Protein AF-A0A534XJ02-F1 (afdb_monomer_lite)

Secondary structure (DSSP, 8-state):
--------HHHHHT-HHHHHHHHHHHHHHHHHHHHHHHHHHHHHHHHHS--------TT-SSPPPPHHHHHHHHHHHHHHHHHHHHHHHHHHHHHHHHHHHHHHHHHHHHSPPPPPP-

pLDDT: mean 80.35, std 16.09, range [36.78, 98.0]

Structure (mmCIF, N/CA/C/O backbone):
data_AF-A0A534XJ02-F1
#
_entry.id   AF-A0A534XJ02-F1
#
loop_
_atom_site.group_PDB
_atom_site.id
_atom_site.type_symbol
_atom_site.label_atom_id
_atom_site.label_alt_id
_atom_site.label_comp_id
_atom_site.label_asym_id
_atom_site.label_entity_id
_atom_site.label_seq_id
_atom_site.pdbx_PDB_ins_code
_atom_site.Cartn_x
_atom_site.Cartn_y
_atom_site.Cartn_z
_atom_site.occupancy
_atom_site.B_iso_or_equiv
_atom_site.auth_seq_id
_atom_site.auth_comp_id
_atom_site.auth_asym_id
_atom_site.auth_atom_id
_atom_site.pdbx_PDB_model_num
ATOM 1 N N . MET A 1 1 ? 33.683 -12.509 -26.923 1.00 36.78 1 MET A N 1
ATOM 2 C CA . MET A 1 1 ? 32.752 -12.701 -25.791 1.00 36.78 1 MET A CA 1
ATOM 3 C C . MET A 1 1 ? 31.818 -11.504 -25.762 1.00 36.78 1 MET A C 1
ATOM 5 O O . MET A 1 1 ? 32.286 -10.393 -25.555 1.00 36.78 1 MET A O 1
ATOM 9 N N . ALA A 1 2 ? 30.550 -11.699 -26.126 1.00 39.94 2 ALA A N 1
ATOM 10 C CA . ALA A 1 2 ? 29.567 -10.624 -26.205 1.00 39.94 2 ALA A CA 1
ATOM 11 C C . ALA A 1 2 ? 29.207 -10.175 -24.784 1.00 39.94 2 ALA A C 1
ATOM 13 O O . ALA A 1 2 ? 28.625 -10.947 -24.026 1.00 39.94 2 ALA A O 1
ATOM 14 N N . GLY A 1 3 ? 29.601 -8.958 -24.408 1.00 40.81 3 GLY A N 1
ATOM 15 C CA . GLY A 1 3 ? 29.154 -8.353 -23.161 1.00 40.81 3 GLY A CA 1
ATOM 16 C C . GLY A 1 3 ? 27.642 -8.188 -23.220 1.00 40.81 3 GLY A C 1
ATOM 17 O O . GLY A 1 3 ? 27.129 -7.532 -24.128 1.00 40.81 3 GLY A O 1
ATOM 18 N N . SER A 1 4 ? 26.927 -8.811 -22.283 1.00 49.94 4 SER A N 1
ATOM 19 C CA . SER A 1 4 ? 25.517 -8.511 -22.040 1.00 49.94 4 SER A CA 1
ATOM 20 C C . SER A 1 4 ? 25.338 -6.989 -21.998 1.00 49.94 4 SER A C 1
ATOM 22 O O . SER A 1 4 ? 26.212 -6.319 -21.438 1.00 49.94 4 SER A O 1
ATOM 24 N N . PRO A 1 5 ? 24.254 -6.419 -22.557 1.00 51.75 5 PRO A N 1
ATOM 25 C CA . PRO A 1 5 ? 23.948 -5.007 -22.384 1.00 51.75 5 PRO A CA 1
ATOM 26 C C . PRO A 1 5 ? 23.663 -4.789 -20.898 1.00 51.75 5 PRO A C 1
ATOM 28 O O . PRO A 1 5 ? 22.535 -4.926 -20.431 1.00 51.75 5 PRO A O 1
ATOM 31 N N . ALA A 1 6 ? 24.718 -4.557 -20.122 1.00 58.88 6 ALA A N 1
ATOM 32 C CA . ALA A 1 6 ? 24.621 -4.320 -18.704 1.00 58.88 6 ALA A CA 1
ATOM 33 C C . ALA A 1 6 ? 23.841 -3.019 -18.568 1.00 58.88 6 ALA A C 1
ATOM 35 O O . ALA A 1 6 ? 24.324 -1.950 -18.947 1.00 58.88 6 ALA A O 1
ATOM 36 N N . LEU A 1 7 ? 22.600 -3.128 -18.094 1.00 64.81 7 LEU A N 1
ATOM 37 C CA . LEU A 1 7 ? 21.827 -2.000 -17.607 1.00 64.81 7 LEU A CA 1
ATOM 38 C C . LEU A 1 7 ? 22.708 -1.265 -16.599 1.00 64.81 7 LEU A C 1
ATOM 40 O O . LEU A 1 7 ? 22.858 -1.690 -15.456 1.00 64.81 7 LEU A O 1
ATOM 44 N N . SER A 1 8 ? 23.359 -0.198 -17.055 1.00 78.50 8 SER A N 1
ATOM 45 C CA . SER A 1 8 ? 24.234 0.584 -16.199 1.00 78.50 8 SER A CA 1
ATOM 46 C C . SER A 1 8 ? 23.384 1.172 -15.081 1.00 78.50 8 SER A C 1
ATOM 48 O O . SER A 1 8 ? 22.337 1.771 -15.341 1.00 78.50 8 SER A O 1
ATOM 50 N N . VAL A 1 9 ? 23.841 1.030 -13.836 1.00 76.00 9 VAL A N 1
ATOM 51 C CA . VAL A 1 9 ? 23.190 1.618 -12.655 1.00 76.00 9 VAL A CA 1
ATOM 52 C C . VAL A 1 9 ? 22.955 3.118 -12.864 1.00 76.00 9 VAL A C 1
ATOM 54 O O . VAL A 1 9 ? 21.914 3.643 -12.482 1.00 76.00 9 VAL A O 1
ATOM 57 N N . HIS A 1 10 ? 23.865 3.791 -13.576 1.00 76.56 10 HIS A N 1
ATOM 58 C CA . HIS A 1 10 ? 23.725 5.194 -13.952 1.00 76.56 10 HIS A CA 1
ATOM 59 C C . HIS A 1 10 ? 22.540 5.448 -14.906 1.00 76.56 10 HIS A C 1
ATOM 61 O O . HIS A 1 10 ? 21.810 6.425 -14.748 1.00 76.56 10 HIS A O 1
ATOM 67 N N . ALA A 1 11 ? 22.299 4.553 -15.871 1.00 76.88 11 ALA A N 1
ATOM 68 C CA . ALA A 1 11 ? 21.157 4.647 -16.784 1.00 76.88 11 ALA A CA 1
ATOM 69 C C . ALA A 1 11 ? 19.820 4.388 -16.067 1.00 76.88 11 ALA A C 1
ATOM 71 O O . ALA A 1 11 ? 18.823 5.043 -16.376 1.00 76.88 11 ALA A O 1
ATOM 72 N N . LEU A 1 12 ? 19.808 3.486 -15.077 1.00 78.62 12 LEU A N 1
ATOM 73 C CA . LEU A 1 12 ? 18.656 3.287 -14.192 1.00 78.62 12 LEU A CA 1
ATOM 74 C C . LEU A 1 12 ? 18.391 4.527 -13.332 1.00 78.62 12 LEU A C 1
ATOM 76 O O . LEU A 1 12 ? 17.260 5.003 -13.289 1.00 78.62 12 LEU A O 1
ATOM 80 N N . ALA A 1 13 ? 19.430 5.074 -12.698 1.00 78.00 13 ALA A N 1
ATOM 81 C CA . ALA A 1 13 ? 19.324 6.232 -11.814 1.00 78.00 13 ALA A CA 1
ATOM 82 C C . ALA A 1 13 ? 18.890 7.508 -12.551 1.00 78.00 13 ALA A C 1
ATOM 84 O O . ALA A 1 13 ? 18.220 8.354 -11.974 1.00 78.00 13 ALA A O 1
ATOM 85 N N . ARG A 1 14 ? 19.213 7.651 -13.841 1.00 85.62 14 ARG A N 1
ATOM 86 C CA . ARG A 1 14 ? 18.746 8.784 -14.656 1.00 85.62 14 ARG A CA 1
ATOM 87 C C . ARG A 1 14 ? 17.300 8.618 -15.147 1.00 85.62 14 ARG A C 1
ATOM 89 O O . ARG A 1 14 ? 16.699 9.573 -15.637 1.00 85.62 14 ARG A O 1
ATOM 96 N N . SER A 1 15 ? 16.725 7.419 -15.047 1.00 87.56 15 SER A N 1
ATOM 97 C CA . SER A 1 15 ? 15.361 7.156 -15.499 1.00 87.56 15 SER A CA 1
ATOM 98 C C . SER A 1 15 ? 14.348 7.578 -14.441 1.00 87.56 15 SER A C 1
ATOM 100 O O . SER A 1 15 ? 14.151 6.894 -13.437 1.00 87.56 15 SER A O 1
ATOM 102 N N . GLY A 1 16 ? 13.638 8.677 -14.708 1.00 90.00 16 GLY A N 1
ATOM 103 C CA . GLY A 1 16 ? 12.571 9.164 -13.829 1.00 90.00 16 GLY A CA 1
ATOM 104 C C . GLY A 1 16 ? 11.479 8.123 -13.561 1.00 90.00 16 GLY A C 1
ATOM 105 O O . GLY A 1 16 ? 10.951 8.078 -12.459 1.00 90.00 16 GLY A O 1
ATOM 106 N N . LEU A 1 17 ? 11.191 7.231 -14.519 1.00 92.81 17 LEU A N 1
ATOM 107 C CA . LEU A 1 17 ? 10.224 6.138 -14.338 1.00 92.81 17 LEU A CA 1
ATOM 108 C C . LEU A 1 17 ? 10.709 5.092 -13.332 1.00 92.81 17 LEU A C 1
ATOM 110 O O . LEU A 1 17 ? 9.933 4.637 -12.496 1.00 92.81 17 LEU A O 1
ATOM 114 N N . VAL A 1 18 ? 11.992 4.728 -13.398 1.00 92.75 18 VAL A N 1
ATOM 115 C CA . VAL A 1 18 ? 12.588 3.765 -12.464 1.00 92.75 18 VAL A CA 1
ATOM 116 C C . VAL A 1 18 ? 12.652 4.373 -11.066 1.00 92.75 18 VAL A C 1
ATOM 118 O O . VAL A 1 18 ? 12.217 3.734 -10.113 1.00 92.75 18 VAL A O 1
ATOM 121 N N . LEU A 1 19 ? 13.122 5.619 -10.946 1.00 94.38 19 LEU A N 1
ATOM 122 C CA . LEU A 1 19 ? 13.167 6.326 -9.665 1.00 94.38 19 LEU A CA 1
ATOM 123 C C . LEU A 1 19 ? 11.774 6.506 -9.054 1.00 94.38 19 LEU A C 1
ATOM 125 O O . LEU A 1 19 ? 11.578 6.179 -7.887 1.00 94.38 19 LEU A O 1
ATOM 129 N N . ALA A 1 20 ? 10.793 6.968 -9.835 1.00 95.12 20 ALA A N 1
ATOM 130 C CA . ALA A 1 20 ? 9.413 7.091 -9.372 1.00 95.12 20 ALA A CA 1
ATOM 131 C C . ALA A 1 20 ? 8.849 5.731 -8.940 1.00 95.12 20 ALA A C 1
ATOM 133 O O . ALA A 1 20 ? 8.219 5.634 -7.889 1.00 95.12 20 ALA A O 1
ATOM 134 N N . GLY A 1 21 ? 9.128 4.670 -9.704 1.00 96.31 21 GLY A N 1
ATOM 135 C CA . GLY A 1 21 ? 8.737 3.307 -9.359 1.00 96.31 21 GLY A CA 1
ATOM 136 C C . GLY A 1 21 ? 9.304 2.843 -8.016 1.00 96.31 21 GLY A C 1
ATOM 137 O O . GLY A 1 21 ? 8.559 2.353 -7.169 1.00 96.31 21 GLY A O 1
ATOM 138 N N . LEU A 1 22 ? 10.602 3.062 -7.788 1.00 96.25 22 LEU A N 1
ATOM 139 C CA . LEU A 1 22 ? 11.278 2.742 -6.527 1.00 96.25 22 LEU A CA 1
ATOM 140 C C . LEU A 1 22 ? 10.716 3.538 -5.344 1.00 96.25 22 LEU A C 1
ATOM 142 O O . LEU A 1 22 ? 10.463 2.962 -4.288 1.00 96.25 22 LEU A O 1
ATOM 146 N N . LEU A 1 23 ? 10.480 4.841 -5.519 1.00 97.31 23 LEU A N 1
ATOM 147 C CA . LEU A 1 23 ? 9.907 5.694 -4.475 1.00 97.31 23 LEU A CA 1
ATOM 148 C C . LEU A 1 23 ? 8.491 5.248 -4.096 1.00 97.31 23 LEU A C 1
ATOM 150 O O . LEU A 1 23 ? 8.186 5.103 -2.913 1.00 97.31 23 LEU A O 1
ATOM 154 N N . LEU A 1 24 ? 7.641 4.968 -5.086 1.00 97.75 24 LEU A N 1
ATOM 155 C CA . LEU A 1 24 ? 6.288 4.463 -4.848 1.00 97.75 24 LEU A CA 1
ATOM 156 C C . LEU A 1 24 ? 6.298 3.092 -4.168 1.00 97.75 24 LEU A C 1
ATOM 158 O O . LEU A 1 24 ? 5.488 2.855 -3.274 1.00 97.75 24 LEU A O 1
ATOM 162 N N . LEU A 1 25 ? 7.227 2.207 -4.541 1.00 97.12 25 LEU A N 1
ATOM 163 C CA . LEU A 1 25 ? 7.406 0.921 -3.870 1.00 97.12 25 LEU A CA 1
ATOM 164 C C . LEU A 1 25 ? 7.821 1.101 -2.410 1.00 97.12 25 LEU A C 1
ATOM 166 O O . LEU A 1 25 ? 7.249 0.439 -1.544 1.00 97.12 25 LEU A O 1
ATOM 170 N N . ALA A 1 26 ? 8.765 1.997 -2.120 1.00 97.62 26 ALA A N 1
ATOM 171 C CA . ALA A 1 26 ? 9.220 2.265 -0.759 1.00 97.62 26 ALA A CA 1
ATOM 172 C C . ALA A 1 26 ? 8.084 2.821 0.118 1.00 97.62 26 ALA A C 1
ATOM 174 O O . ALA A 1 26 ? 7.775 2.253 1.168 1.00 97.62 26 ALA A O 1
ATOM 175 N N . VAL A 1 27 ? 7.404 3.875 -0.347 1.00 97.56 27 VAL A N 1
ATOM 176 C CA . VAL A 1 27 ? 6.281 4.497 0.376 1.00 97.56 27 VAL A CA 1
ATOM 177 C C . VAL A 1 27 ? 5.108 3.523 0.513 1.00 97.56 27 VAL A C 1
ATOM 179 O O . VAL A 1 27 ? 4.554 3.358 1.601 1.00 97.56 27 VAL A O 1
ATOM 182 N N . GLY A 1 28 ? 4.750 2.827 -0.568 1.00 96.56 28 GLY A N 1
ATOM 183 C CA . GLY A 1 28 ? 3.681 1.833 -0.568 1.00 96.56 28 GLY A CA 1
ATOM 184 C C . GLY A 1 28 ? 3.942 0.695 0.417 1.00 96.56 28 GLY A C 1
ATOM 185 O O . GLY A 1 28 ? 3.050 0.330 1.183 1.00 96.56 28 GLY A O 1
ATOM 186 N N . SER A 1 29 ? 5.180 0.193 0.472 1.00 95.56 29 SER A N 1
ATOM 187 C CA . SER A 1 29 ? 5.579 -0.864 1.408 1.00 95.56 29 SER A CA 1
ATOM 188 C C . SER A 1 29 ? 5.478 -0.395 2.858 1.00 95.56 29 SER A C 1
ATOM 190 O O . SER A 1 29 ? 4.934 -1.120 3.692 1.00 95.56 29 SER A O 1
ATOM 192 N N . GLY A 1 30 ? 5.913 0.836 3.149 1.00 95.81 30 GLY A N 1
ATOM 193 C CA . GLY A 1 30 ? 5.742 1.459 4.465 1.00 95.81 30 GLY A CA 1
ATOM 194 C C . GLY A 1 30 ? 4.273 1.511 4.892 1.00 95.81 30 GLY A C 1
ATOM 195 O O . GLY A 1 30 ? 3.926 1.053 5.981 1.00 95.81 30 GLY A O 1
ATOM 196 N N . ASN A 1 31 ? 3.389 1.957 3.996 1.00 93.88 31 ASN A N 1
ATOM 197 C CA . ASN A 1 31 ? 1.945 2.004 4.246 1.00 93.88 31 ASN A CA 1
ATOM 198 C C . ASN A 1 31 ? 1.338 0.612 4.471 1.00 93.88 31 ASN A C 1
ATOM 200 O O . ASN A 1 31 ? 0.482 0.439 5.337 1.00 93.88 31 ASN A O 1
ATOM 204 N N . VAL A 1 32 ? 1.788 -0.400 3.724 1.00 96.12 32 VAL A N 1
ATOM 205 C CA . VAL A 1 32 ? 1.323 -1.783 3.883 1.00 96.12 32 VAL A CA 1
ATOM 206 C C . VAL A 1 32 ? 1.737 -2.361 5.236 1.00 96.12 32 VAL A C 1
ATOM 208 O O . VAL A 1 32 ? 0.915 -2.996 5.901 1.00 96.12 32 VAL A O 1
ATOM 211 N N . VAL A 1 33 ? 2.987 -2.151 5.653 1.00 95.62 33 VAL A N 1
ATOM 212 C CA . VAL A 1 33 ? 3.490 -2.625 6.950 1.00 95.62 33 VAL A CA 1
ATOM 213 C C . VAL A 1 33 ? 2.765 -1.914 8.090 1.00 95.62 33 VAL A C 1
ATOM 215 O O . VAL A 1 33 ? 2.223 -2.585 8.967 1.00 95.62 33 VAL A O 1
ATOM 218 N N . ALA A 1 34 ? 2.680 -0.582 8.048 1.00 92.94 34 ALA A N 1
ATOM 219 C CA . ALA A 1 34 ? 1.985 0.211 9.060 1.00 92.94 34 ALA A CA 1
ATOM 220 C C . ALA A 1 34 ? 0.491 -0.141 9.153 1.00 92.94 34 ALA A C 1
ATOM 222 O O . ALA A 1 34 ? -0.043 -0.320 10.246 1.00 92.94 34 ALA A O 1
ATOM 223 N N . GLY A 1 35 ? -0.179 -0.300 8.009 1.00 91.38 35 GLY A N 1
ATOM 224 C CA . GLY A 1 35 ? -1.580 -0.704 7.956 1.00 91.38 35 GLY A CA 1
ATOM 225 C C . GLY A 1 35 ? -1.803 -2.083 8.578 1.00 91.38 35 GLY A C 1
ATOM 226 O O . GLY A 1 35 ? -2.678 -2.233 9.423 1.00 91.38 35 GLY A O 1
ATOM 227 N N . ARG A 1 36 ? -0.990 -3.090 8.225 1.00 92.50 36 ARG A N 1
ATOM 228 C CA . ARG A 1 36 ? -1.129 -4.451 8.775 1.00 92.50 36 ARG A CA 1
ATOM 229 C C . ARG A 1 36 ? -0.915 -4.508 10.284 1.00 92.50 36 ARG A C 1
ATOM 231 O O . ARG A 1 36 ? -1.718 -5.131 10.973 1.00 92.50 36 ARG A O 1
ATOM 238 N N . THR A 1 37 ? 0.144 -3.875 10.788 1.00 92.62 37 THR A N 1
ATOM 239 C CA . THR A 1 37 ? 0.462 -3.906 12.225 1.00 92.62 37 THR A CA 1
ATOM 240 C C . THR A 1 37 ? -0.625 -3.222 13.046 1.00 92.62 37 THR A C 1
ATOM 242 O O . THR A 1 37 ? -1.051 -3.753 14.069 1.00 92.62 37 THR A O 1
ATOM 245 N N . LYS A 1 38 ? -1.139 -2.082 12.572 1.00 89.88 38 LYS A N 1
ATOM 246 C CA . LYS A 1 38 ? -2.197 -1.349 13.270 1.00 89.88 38 LYS A CA 1
ATOM 247 C C . LYS A 1 38 ? -3.561 -2.013 13.159 1.00 89.88 38 LYS A C 1
ATOM 249 O O . LYS A 1 38 ? -4.255 -2.065 14.165 1.00 89.88 38 LYS A O 1
ATOM 254 N N . ILE A 1 39 ? -3.930 -2.578 12.009 1.00 90.62 39 ILE A N 1
ATOM 255 C CA . ILE A 1 39 ? -5.175 -3.355 11.883 1.00 90.62 39 ILE A CA 1
ATOM 256 C C . ILE A 1 39 ? -5.185 -4.505 12.890 1.00 90.62 39 ILE A C 1
ATOM 258 O O . ILE A 1 39 ? -6.153 -4.629 13.625 1.00 90.62 39 ILE A O 1
ATOM 262 N N . ALA A 1 40 ? -4.104 -5.287 12.979 1.00 90.00 40 ALA A N 1
ATOM 263 C CA . ALA A 1 40 ? -4.019 -6.386 13.942 1.00 90.00 40 ALA A CA 1
ATOM 264 C C . ALA A 1 40 ? -4.161 -5.897 15.395 1.00 90.00 40 ALA A C 1
ATOM 266 O O . ALA A 1 40 ? -4.863 -6.516 16.188 1.00 90.00 40 ALA A O 1
ATOM 267 N N . GLN A 1 41 ? -3.548 -4.754 15.725 1.00 88.12 41 GLN A N 1
ATOM 268 C CA . GLN A 1 41 ? -3.657 -4.142 17.049 1.00 88.12 41 GLN A CA 1
ATOM 269 C C . GLN A 1 41 ? -5.095 -3.700 17.375 1.00 88.12 41 GLN A C 1
ATOM 271 O O . GLN A 1 41 ? -5.577 -3.962 18.472 1.00 88.12 41 GLN A O 1
ATOM 276 N N . TYR A 1 42 ? -5.782 -3.024 16.449 1.00 85.69 42 TYR A N 1
ATOM 277 C CA . TYR A 1 42 ? -7.152 -2.546 16.681 1.00 85.69 42 TYR A CA 1
ATOM 278 C C . TYR A 1 42 ? -8.182 -3.671 16.663 1.00 85.69 42 TYR A C 1
ATOM 280 O O . TYR A 1 42 ? -9.141 -3.619 17.425 1.00 85.69 42 TYR A O 1
ATOM 288 N N . ASP A 1 43 ? -7.970 -4.693 15.841 1.00 85.88 43 ASP A N 1
ATOM 289 C CA . ASP A 1 43 ? -8.822 -5.876 15.809 1.00 85.88 43 ASP A CA 1
ATOM 290 C C . ASP A 1 43 ? -8.753 -6.650 17.138 1.00 85.88 43 ASP A C 1
ATOM 292 O O . ASP A 1 43 ? -9.777 -7.084 17.656 1.00 85.88 43 ASP A O 1
ATOM 296 N N . GLU A 1 44 ? -7.571 -6.730 17.760 1.00 85.00 44 GLU A N 1
ATOM 297 C CA . GLU A 1 44 ? -7.416 -7.316 19.098 1.00 85.00 44 GLU A CA 1
ATOM 298 C C . GLU A 1 44 ? -8.111 -6.486 20.188 1.00 85.00 44 GLU A C 1
ATOM 300 O O . GLU A 1 44 ? -8.799 -7.036 21.048 1.00 85.00 44 GLU A O 1
ATOM 305 N N . VAL A 1 45 ? -7.996 -5.154 20.138 1.00 81.69 45 VAL A N 1
ATOM 306 C CA . VAL A 1 45 ? -8.711 -4.257 21.066 1.00 81.69 45 VAL A CA 1
ATOM 307 C C . VAL A 1 45 ? -10.225 -4.419 20.925 1.00 81.69 45 VAL A C 1
ATOM 309 O O . VAL A 1 45 ? -10.924 -4.478 21.928 1.00 81.69 45 VAL A O 1
ATOM 312 N N . LEU A 1 46 ? -10.737 -4.536 19.698 1.00 79.62 46 LEU A N 1
ATOM 313 C CA . LEU A 1 46 ? -12.166 -4.737 19.452 1.00 79.62 46 LEU A CA 1
ATOM 314 C C . LEU A 1 46 ? -12.645 -6.122 19.900 1.00 79.62 46 LEU A C 1
ATOM 316 O O . LEU A 1 46 ? -13.751 -6.239 20.413 1.00 79.62 46 LEU A O 1
ATOM 320 N N . ARG A 1 47 ? -11.823 -7.167 19.742 1.00 80.19 47 ARG A N 1
ATOM 321 C CA . ARG A 1 47 ? -12.152 -8.523 20.213 1.00 80.19 47 ARG A CA 1
ATOM 322 C C . ARG A 1 47 ? -12.115 -8.651 21.738 1.00 80.19 47 ARG A C 1
ATOM 324 O O . ARG A 1 47 ? -12.925 -9.379 22.303 1.00 80.19 47 ARG A O 1
ATOM 331 N N . THR A 1 48 ? -11.195 -7.954 22.401 1.00 77.88 48 THR A N 1
ATOM 332 C CA . THR A 1 48 ? -11.064 -7.958 23.871 1.00 77.88 48 THR A CA 1
ATOM 333 C C . THR A 1 48 ? -12.038 -6.998 24.554 1.00 77.88 48 THR A C 1
ATOM 335 O O . THR A 1 48 ? -12.453 -7.254 25.685 1.00 77.88 48 THR A O 1
ATOM 338 N N . ALA A 1 49 ? -12.486 -5.953 23.855 1.00 66.75 49 ALA A N 1
ATOM 339 C CA . ALA A 1 49 ? -13.637 -5.138 24.231 1.00 66.75 49 ALA A CA 1
ATOM 340 C C . ALA A 1 49 ? -14.945 -5.933 24.036 1.00 66.75 49 ALA A C 1
ATOM 342 O O . ALA A 1 49 ? -15.743 -5.673 23.142 1.00 66.75 49 ALA A O 1
ATOM 343 N N . THR A 1 50 ? -15.166 -6.941 24.880 1.00 54.88 50 THR A N 1
ATOM 344 C CA . THR A 1 50 ? -16.470 -7.609 25.014 1.00 54.88 50 THR A CA 1
ATOM 345 C C . THR A 1 50 ? -17.525 -6.552 25.374 1.00 54.88 50 THR A C 1
ATOM 347 O O . THR A 1 50 ? -17.248 -5.712 26.236 1.00 54.88 50 THR A O 1
ATOM 350 N N . PRO A 1 51 ? -18.718 -6.548 24.747 1.00 54.59 51 PRO A N 1
ATOM 351 C CA . PRO A 1 51 ? -19.679 -5.474 24.929 1.00 54.59 51 PRO A CA 1
ATOM 352 C C . PRO A 1 51 ? -20.204 -5.499 26.361 1.00 54.59 51 PRO A C 1
ATOM 354 O O . PRO A 1 51 ? -21.025 -6.339 26.723 1.00 54.59 51 PRO A O 1
ATOM 357 N N . ALA A 1 52 ? -19.807 -4.515 27.162 1.00 53.88 52 ALA A N 1
ATOM 358 C CA . ALA A 1 52 ? -20.551 -4.120 28.350 1.00 53.88 52 ALA A CA 1
ATOM 359 C C . ALA A 1 52 ? -21.824 -3.370 27.921 1.00 53.88 52 ALA A C 1
ATOM 361 O O . ALA A 1 52 ? -22.108 -2.278 28.405 1.00 53.88 52 ALA A O 1
ATOM 362 N N . ARG A 1 53 ? -22.595 -3.919 26.971 1.00 53.56 53 ARG A N 1
ATOM 363 C CA . ARG A 1 53 ? -23.935 -3.406 26.721 1.00 53.56 53 ARG A CA 1
ATOM 364 C C . ARG A 1 53 ? -24.797 -3.962 27.837 1.00 53.56 53 ARG A C 1
ATOM 366 O O . ARG A 1 53 ? -25.280 -5.089 27.757 1.00 53.56 53 ARG A O 1
ATOM 373 N N . ALA A 1 54 ? -24.917 -3.186 28.912 1.00 56.59 54 ALA A N 1
ATOM 374 C CA . ALA A 1 54 ? -25.961 -3.410 29.897 1.00 56.59 54 ALA A CA 1
ATOM 375 C C . ALA A 1 54 ? -27.291 -3.596 29.139 1.00 56.59 54 ALA A C 1
ATOM 377 O O . ALA A 1 54 ? -27.489 -2.912 28.124 1.00 56.59 54 ALA A O 1
ATOM 378 N N . PRO A 1 55 ? -28.16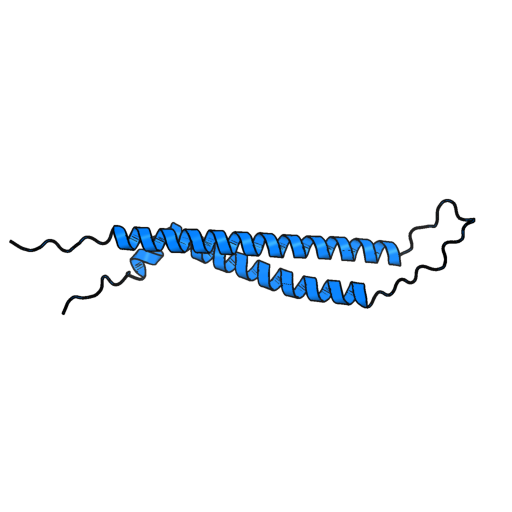3 -4.533 29.557 1.00 58.31 55 PRO A N 1
ATOM 379 C CA . PRO A 1 55 ? -29.444 -4.756 28.898 1.00 58.31 55 PRO A CA 1
ATOM 380 C C . PRO A 1 55 ? -30.128 -3.407 28.680 1.00 58.31 55 PRO A C 1
ATOM 382 O O . PRO A 1 55 ? -30.284 -2.646 29.633 1.00 58.31 55 PRO A O 1
ATOM 385 N N . ALA A 1 56 ? -30.444 -3.078 27.424 1.00 62.44 56 ALA A N 1
ATOM 386 C CA . ALA A 1 56 ? -31.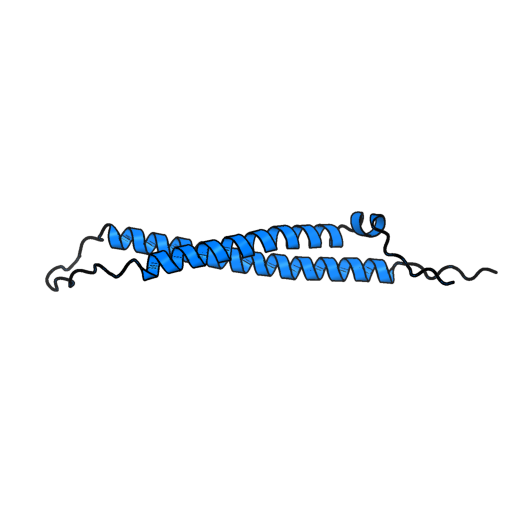105 -1.821 27.109 1.00 62.44 56 ALA A CA 1
ATOM 387 C C . ALA A 1 56 ? -32.430 -1.794 27.876 1.00 62.44 56 ALA A C 1
ATOM 389 O O . ALA A 1 56 ? -33.278 -2.653 27.639 1.00 62.44 56 ALA A O 1
ATOM 390 N N . ASP A 1 57 ? -32.572 -0.860 28.816 1.00 64.44 57 ASP A N 1
ATOM 391 C CA . ASP A 1 57 ? -33.824 -0.664 29.534 1.00 64.44 57 ASP A CA 1
ATOM 392 C C . ASP A 1 57 ? -34.895 -0.265 28.505 1.00 64.44 57 ASP A C 1
ATOM 394 O O . ASP A 1 57 ? -34.776 0.804 27.896 1.00 64.44 57 ASP A O 1
ATOM 398 N N . PRO A 1 58 ? -35.919 -1.103 28.259 1.00 65.12 58 PRO A N 1
ATOM 399 C CA . PRO A 1 58 ? -36.945 -0.815 27.263 1.00 65.12 58 PRO A CA 1
ATOM 400 C C . PRO A 1 58 ? -37.776 0.433 27.605 1.00 65.12 58 PRO A C 1
ATOM 402 O O . PRO A 1 58 ? -38.499 0.924 26.740 1.00 65.12 58 PRO A O 1
ATOM 405 N N . ALA A 1 59 ? -37.674 0.965 28.831 1.00 70.12 59 ALA A N 1
ATOM 406 C CA . ALA A 1 59 ? -38.306 2.220 29.234 1.00 70.12 59 ALA A CA 1
ATOM 407 C C . ALA A 1 59 ? -37.490 3.477 28.861 1.00 70.12 59 ALA A C 1
ATOM 409 O O . ALA A 1 59 ? -38.030 4.587 28.865 1.00 70.12 59 ALA A O 1
ATOM 410 N N . ALA A 1 60 ? -36.208 3.338 28.511 1.00 64.81 60 ALA A 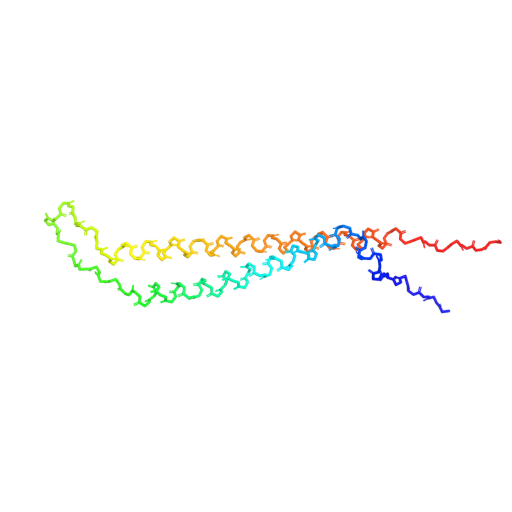N 1
ATOM 411 C CA . ALA A 1 60 ? -35.352 4.457 28.135 1.00 64.81 60 ALA A CA 1
ATOM 412 C C . ALA A 1 60 ? -35.473 4.758 26.629 1.00 64.81 60 ALA A C 1
ATOM 414 O O . ALA A 1 60 ? -34.797 4.155 25.800 1.00 64.81 60 ALA A O 1
ATOM 415 N N . LEU A 1 61 ? -36.311 5.738 26.270 1.00 61.16 61 LEU A N 1
ATOM 416 C CA . LEU A 1 61 ? -36.483 6.206 24.881 1.00 61.16 61 LEU A CA 1
ATOM 417 C C . LEU A 1 61 ? -35.199 6.795 24.260 1.00 61.16 61 LEU A C 1
ATOM 419 O O . LEU A 1 61 ? -35.047 6.764 23.042 1.00 61.16 61 LEU A O 1
ATOM 423 N N . PHE A 1 62 ? -34.269 7.292 25.086 1.00 65.38 62 PHE A N 1
ATOM 424 C CA . PHE A 1 62 ? -32.952 7.786 24.670 1.00 65.38 62 PHE A CA 1
ATOM 425 C C . PHE A 1 62 ? -31.886 7.375 25.698 1.00 65.38 62 PHE A C 1
ATOM 427 O O . PHE A 1 62 ? -31.605 8.133 26.628 1.00 65.38 62 PHE A O 1
ATOM 434 N N . PRO A 1 63 ? -31.302 6.171 25.585 1.00 63.69 63 PRO A N 1
ATOM 435 C CA . PRO A 1 63 ? -30.198 5.769 26.446 1.00 63.69 63 PRO A CA 1
ATOM 436 C C . PRO A 1 63 ? -29.007 6.715 26.214 1.00 63.69 63 PRO A C 1
ATOM 438 O O . PRO A 1 63 ? -28.626 6.912 25.057 1.00 63.69 63 PRO A O 1
ATOM 441 N N . PRO A 1 64 ? -28.413 7.316 27.260 1.00 65.25 64 PRO A N 1
ATOM 442 C CA . PRO A 1 64 ? -27.222 8.140 27.096 1.00 65.25 64 PRO A CA 1
ATOM 443 C C . PRO A 1 64 ? -26.088 7.282 26.522 1.00 65.25 64 PRO A C 1
ATOM 445 O O . PRO A 1 64 ? -25.859 6.166 26.994 1.00 65.25 64 PRO A O 1
ATOM 448 N N . ALA A 1 65 ? -25.404 7.789 25.491 1.00 64.88 65 ALA A N 1
ATOM 449 C CA . ALA A 1 65 ? -24.244 7.118 24.913 1.00 64.88 65 ALA A CA 1
ATOM 450 C C . ALA A 1 65 ? -23.215 6.876 26.022 1.00 64.88 65 ALA A C 1
ATOM 452 O O . ALA A 1 65 ? -22.819 7.804 26.731 1.00 64.88 65 ALA A O 1
ATOM 453 N N . SER A 1 66 ? -22.841 5.615 26.227 1.00 70.25 66 SER A N 1
ATOM 454 C CA . SER A 1 66 ? -21.852 5.287 27.245 1.00 70.25 66 SER A CA 1
ATOM 455 C C . SER A 1 66 ? -20.457 5.679 26.754 1.00 70.25 66 SER A C 1
ATOM 457 O O . SER A 1 66 ? -20.165 5.619 25.562 1.00 70.25 66 SER A O 1
ATOM 459 N N . GLU A 1 67 ? -19.547 6.008 27.671 1.00 71.38 67 GLU A N 1
ATOM 460 C CA . GLU A 1 67 ? -18.137 6.267 27.334 1.00 71.38 67 GLU A CA 1
ATOM 461 C C . GLU A 1 67 ? -17.480 5.054 26.629 1.00 71.38 67 GLU A C 1
ATOM 463 O O . GLU A 1 67 ? -16.513 5.187 25.877 1.00 71.38 67 GLU A O 1
ATOM 468 N N . GLY A 1 68 ? -18.024 3.850 26.847 1.00 71.25 68 GLY A N 1
ATOM 469 C CA . GLY A 1 68 ? -17.655 2.635 26.122 1.00 71.25 68 GLY A CA 1
ATOM 470 C C . GLY A 1 68 ? -18.091 2.644 24.654 1.00 71.25 68 GLY A C 1
ATOM 471 O O . GLY A 1 68 ? -17.296 2.255 23.797 1.00 71.25 68 GLY A O 1
ATOM 472 N N . ASP A 1 69 ? -19.297 3.139 24.359 1.00 71.50 69 ASP A N 1
ATOM 473 C CA . ASP A 1 69 ? -19.817 3.259 22.991 1.00 71.50 69 ASP A CA 1
ATOM 474 C C . ASP A 1 69 ? -18.967 4.256 22.173 1.00 71.50 69 ASP A C 1
ATOM 476 O O . ASP A 1 69 ? -18.526 3.928 21.071 1.00 71.50 69 ASP A O 1
ATOM 480 N N . GLU A 1 70 ? -18.607 5.416 22.742 1.00 76.06 70 GLU A N 1
ATOM 481 C CA . GLU A 1 70 ? -17.736 6.403 22.072 1.00 76.06 70 GLU A CA 1
ATOM 482 C C . GLU A 1 70 ? -16.337 5.840 21.761 1.00 76.06 70 GLU A C 1
ATOM 484 O O . GLU A 1 70 ? -15.787 6.023 20.669 1.00 76.06 70 GLU A O 1
ATOM 489 N N . ARG A 1 71 ? -15.738 5.110 22.711 1.00 77.38 71 ARG A N 1
ATOM 490 C CA . ARG A 1 71 ? -14.422 4.477 22.519 1.00 77.38 71 ARG A CA 1
ATOM 491 C C . ARG A 1 71 ? -14.467 3.393 21.444 1.00 77.38 71 ARG A C 1
ATOM 493 O O . ARG A 1 71 ? -13.495 3.243 20.695 1.00 77.38 71 ARG A O 1
ATOM 500 N N . GLN A 1 72 ? -15.574 2.661 21.348 1.00 77.50 72 GLN A N 1
ATOM 501 C CA . GLN A 1 72 ? -15.775 1.636 20.331 1.00 77.50 72 GLN A CA 1
ATOM 502 C C . GLN A 1 72 ? -15.951 2.252 18.937 1.00 77.50 72 GLN A C 1
ATOM 504 O O . GLN A 1 72 ? -15.299 1.803 17.990 1.00 77.50 72 GLN A O 1
ATOM 509 N N . GLU A 1 73 ? -16.737 3.322 18.804 1.00 82.69 73 GLU A N 1
ATOM 510 C CA . GLU A 1 73 ? -16.873 4.062 17.542 1.00 82.69 73 GLU A CA 1
ATOM 511 C C . GLU A 1 73 ? -15.528 4.624 17.060 1.00 82.69 73 GLU A C 1
ATOM 513 O O . GLU A 1 73 ? -15.154 4.461 15.893 1.00 82.69 73 GLU A O 1
ATOM 518 N N . LEU A 1 74 ? -14.735 5.201 17.967 1.00 84.69 74 LEU A N 1
ATOM 519 C CA . LEU A 1 74 ? -13.387 5.678 17.651 1.00 84.69 74 LEU A CA 1
ATOM 520 C C . LEU A 1 74 ? -12.448 4.545 17.215 1.00 84.69 74 LEU A C 1
ATOM 522 O O . LEU A 1 74 ? -11.624 4.737 16.314 1.00 84.69 74 LEU A O 1
ATOM 526 N N . ALA A 1 75 ? -12.541 3.367 17.835 1.00 82.88 75 ALA A N 1
ATOM 527 C CA . ALA A 1 75 ? -11.748 2.204 17.446 1.00 82.88 75 ALA A CA 1
ATOM 528 C C . ALA A 1 75 ? -12.119 1.709 16.037 1.00 82.88 75 ALA A C 1
ATOM 530 O O . ALA A 1 75 ? -11.221 1.435 15.235 1.00 82.88 75 ALA A O 1
ATOM 531 N N . LEU A 1 76 ? -13.412 1.679 15.700 1.00 85.56 76 LEU A N 1
ATOM 532 C CA . LEU A 1 76 ? -13.897 1.344 14.357 1.00 85.56 76 LEU A CA 1
ATOM 533 C C . LEU A 1 76 ? -13.425 2.360 13.308 1.00 85.56 76 LEU A C 1
ATOM 535 O O . LEU A 1 76 ? -12.926 1.968 12.250 1.00 85.56 76 LEU A O 1
ATOM 539 N N . ALA A 1 77 ? -13.502 3.657 13.613 1.00 89.19 77 ALA A N 1
ATOM 540 C CA . ALA A 1 77 ? -13.021 4.712 12.723 1.00 89.19 77 ALA A CA 1
ATOM 541 C C . ALA A 1 77 ? -11.512 4.587 12.453 1.00 89.19 77 ALA A C 1
ATOM 543 O O . ALA A 1 77 ? -11.061 4.660 11.305 1.00 89.19 77 ALA A O 1
ATOM 544 N N . LYS A 1 78 ? -10.715 4.325 13.498 1.00 89.06 78 LYS A N 1
ATOM 545 C CA . LYS A 1 78 ? -9.272 4.083 13.356 1.00 89.06 78 LYS A CA 1
ATOM 546 C C . LYS A 1 78 ? -8.989 2.827 12.536 1.00 89.06 78 LYS A C 1
ATOM 548 O O . LYS A 1 78 ? -8.124 2.863 11.664 1.00 89.06 78 LYS A O 1
ATOM 553 N N . LEU A 1 79 ? -9.727 1.739 12.757 1.00 89.38 79 LEU A N 1
ATOM 554 C CA . LEU A 1 79 ? -9.591 0.515 11.967 1.00 89.38 79 LEU A CA 1
ATOM 555 C C . LEU A 1 79 ? -9.834 0.787 10.474 1.00 89.38 79 LEU A C 1
ATOM 557 O O . LEU A 1 79 ? -9.012 0.403 9.639 1.00 89.38 79 LEU A O 1
ATOM 561 N N . ALA A 1 80 ? -10.913 1.500 10.140 1.00 91.25 80 ALA A N 1
ATOM 562 C CA . ALA A 1 80 ? -11.236 1.877 8.766 1.00 91.25 80 ALA A CA 1
ATOM 563 C C . ALA A 1 80 ? -10.127 2.730 8.125 1.00 91.25 80 ALA A C 1
ATOM 565 O O . ALA A 1 80 ? -9.740 2.492 6.977 1.00 91.25 80 ALA A O 1
ATOM 566 N N . PHE A 1 81 ? -9.543 3.666 8.881 1.00 92.94 81 PHE A N 1
ATOM 567 C CA . PHE A 1 81 ? -8.395 4.451 8.429 1.00 92.94 81 PHE A CA 1
ATOM 568 C C . PHE A 1 81 ? -7.186 3.570 8.074 1.00 92.94 81 PHE A C 1
ATOM 570 O O . PHE A 1 81 ? -6.608 3.719 6.996 1.00 92.94 81 PHE A O 1
ATOM 577 N N . TYR A 1 82 ? -6.817 2.601 8.918 1.00 92.94 82 TYR A N 1
ATOM 578 C CA . TYR A 1 82 ? -5.684 1.716 8.613 1.00 92.94 82 TYR A CA 1
ATOM 579 C C . TYR A 1 82 ? -5.974 0.745 7.463 1.00 92.94 82 TYR A C 1
ATOM 581 O O . TYR A 1 82 ? -5.064 0.409 6.701 1.00 92.94 82 TYR A O 1
ATOM 589 N N . GLN A 1 83 ? -7.231 0.333 7.277 1.00 93.00 83 GLN A N 1
ATOM 590 C CA . GLN A 1 83 ? -7.645 -0.420 6.091 1.00 93.00 83 GLN A CA 1
ATOM 591 C C . GLN A 1 83 ? -7.481 0.408 4.813 1.00 93.00 83 GLN A C 1
ATOM 593 O O . GLN A 1 83 ? -6.981 -0.110 3.811 1.00 93.00 83 GLN A O 1
ATOM 598 N N . LEU A 1 84 ? -7.856 1.690 4.843 1.00 94.81 84 LEU A N 1
ATOM 599 C CA . LEU A 1 84 ? -7.622 2.608 3.731 1.00 94.81 84 LEU A CA 1
ATOM 600 C C . LEU A 1 84 ? -6.122 2.771 3.464 1.00 94.81 84 LEU A C 1
ATOM 602 O O . LEU A 1 84 ? -5.692 2.612 2.323 1.00 94.81 84 LEU A O 1
ATOM 606 N N . LEU A 1 85 ? -5.320 2.993 4.509 1.00 93.75 85 LEU A N 1
ATOM 607 C CA . LEU A 1 85 ? -3.865 3.119 4.402 1.00 93.75 85 LEU A CA 1
ATOM 608 C C . LEU A 1 85 ? -3.233 1.879 3.752 1.00 93.75 85 LEU A C 1
ATOM 610 O O . LEU A 1 85 ? -2.405 2.002 2.849 1.00 93.75 85 LEU A O 1
ATOM 614 N N . LEU A 1 86 ? -3.675 0.680 4.144 1.00 94.69 86 LEU A N 1
ATOM 615 C CA . LEU A 1 86 ? -3.239 -0.581 3.546 1.00 94.69 86 LEU A CA 1
ATOM 616 C C . LEU A 1 86 ? -3.613 -0.674 2.058 1.00 94.69 86 LEU A C 1
ATOM 618 O O . LEU A 1 86 ? -2.791 -1.098 1.243 1.00 94.69 86 LEU A O 1
ATOM 622 N N . ARG A 1 87 ? -4.844 -0.293 1.688 1.00 96.94 87 ARG A N 1
ATOM 623 C CA . ARG A 1 87 ? -5.307 -0.299 0.288 1.00 96.94 87 ARG A CA 1
ATOM 624 C C . ARG A 1 87 ? -4.496 0.674 -0.564 1.00 96.94 87 ARG A C 1
ATOM 626 O O . ARG A 1 87 ? -4.003 0.279 -1.617 1.00 96.94 87 ARG A O 1
ATOM 633 N N . VAL A 1 88 ? -4.293 1.898 -0.080 1.00 96.62 88 VAL A N 1
ATOM 634 C CA . VAL A 1 88 ? -3.459 2.907 -0.747 1.00 96.62 88 VAL A CA 1
ATOM 635 C C . VAL A 1 88 ? -2.023 2.406 -0.878 1.00 96.62 88 VAL A C 1
ATOM 637 O O . VAL A 1 88 ? -1.454 2.477 -1.962 1.00 96.62 88 VAL A O 1
ATOM 640 N N . GLY A 1 89 ? -1.457 1.811 0.175 1.00 95.94 89 GLY A N 1
ATOM 641 C CA . GLY A 1 89 ? -0.127 1.207 0.129 1.00 95.94 89 GLY A CA 1
ATOM 642 C C . GLY A 1 89 ? 0.018 0.161 -0.979 1.00 95.94 89 GLY A C 1
ATOM 643 O O . GLY A 1 89 ? 0.968 0.216 -1.756 1.00 95.94 89 GLY A O 1
ATOM 644 N N . ARG A 1 90 ? -0.964 -0.739 -1.127 1.00 97.50 90 ARG A N 1
ATOM 645 C CA . ARG A 1 90 ? -0.987 -1.735 -2.215 1.00 97.50 90 ARG A CA 1
ATOM 646 C C . ARG A 1 90 ? -1.063 -1.090 -3.597 1.00 97.50 90 ARG A C 1
ATOM 648 O O . ARG A 1 90 ? -0.349 -1.527 -4.495 1.00 97.50 90 ARG A O 1
ATOM 655 N N . LEU A 1 91 ? -1.897 -0.062 -3.768 1.00 98.00 91 LEU A N 1
ATOM 656 C CA . LEU A 1 91 ? -2.007 0.668 -5.035 1.00 98.00 91 LEU A CA 1
ATOM 657 C C . LEU A 1 91 ? -0.686 1.348 -5.408 1.00 98.00 91 LEU A C 1
ATOM 659 O O . LEU A 1 91 ? -0.246 1.229 -6.550 1.00 98.00 91 LEU A O 1
ATOM 663 N N . LEU A 1 92 ? -0.022 1.991 -4.443 1.00 97.50 92 LEU A N 1
ATOM 664 C CA . LEU A 1 92 ? 1.296 2.595 -4.646 1.00 97.50 92 LEU A CA 1
ATOM 665 C C . LEU A 1 92 ? 2.338 1.537 -5.027 1.00 97.50 92 LEU A C 1
ATOM 667 O O . LEU A 1 92 ? 3.097 1.755 -5.966 1.00 97.50 92 LEU A O 1
ATOM 671 N N . CYS A 1 93 ? 2.338 0.371 -4.373 1.00 97.81 93 CYS A N 1
ATOM 672 C CA . CYS A 1 93 ? 3.234 -0.725 -4.745 1.00 97.81 93 CYS A CA 1
ATOM 673 C C . CYS A 1 93 ? 2.984 -1.227 -6.174 1.00 97.81 93 CYS A C 1
ATOM 675 O O . CYS A 1 93 ? 3.939 -1.409 -6.926 1.00 97.81 93 CYS A O 1
ATOM 677 N N . LEU A 1 94 ? 1.722 -1.441 -6.562 1.00 98.00 94 LEU A N 1
ATOM 678 C CA . LEU A 1 94 ? 1.367 -1.906 -7.907 1.00 98.00 94 LEU A CA 1
ATOM 679 C C . LEU A 1 94 ? 1.777 -0.893 -8.976 1.00 98.00 94 LEU A C 1
ATOM 681 O O . LEU A 1 94 ? 2.425 -1.255 -9.957 1.00 98.00 94 LEU A O 1
ATOM 685 N N . LEU A 1 95 ? 1.448 0.382 -8.765 1.00 97.88 95 LEU A N 1
ATOM 686 C CA . LEU A 1 95 ? 1.840 1.452 -9.674 1.00 97.88 95 LEU A CA 1
ATOM 687 C C . LEU A 1 95 ? 3.366 1.575 -9.751 1.00 97.88 95 LEU A C 1
ATOM 689 O O . LEU A 1 95 ? 3.921 1.673 -10.842 1.00 97.88 95 LEU A O 1
ATOM 693 N N . GLY A 1 96 ? 4.050 1.506 -8.609 1.00 96.88 96 GLY A N 1
ATOM 694 C CA . GLY A 1 96 ? 5.505 1.545 -8.544 1.00 96.88 96 GLY A CA 1
ATOM 695 C C . GLY A 1 96 ? 6.162 0.402 -9.318 1.00 96.88 96 GLY A C 1
ATOM 696 O O . GLY A 1 96 ? 7.073 0.640 -10.111 1.00 96.88 96 GLY A O 1
ATOM 697 N N . ALA A 1 97 ? 5.650 -0.823 -9.171 1.00 97.00 97 ALA A N 1
ATOM 698 C CA . ALA A 1 97 ? 6.109 -1.987 -9.925 1.00 97.00 97 ALA A CA 1
ATOM 699 C C . ALA A 1 97 ? 5.889 -1.823 -11.438 1.00 97.00 97 ALA A C 1
ATOM 701 O O . ALA A 1 97 ? 6.786 -2.133 -12.222 1.00 97.00 97 ALA A O 1
ATOM 702 N N . LEU A 1 98 ? 4.736 -1.286 -11.854 1.00 97.38 98 LEU A N 1
ATOM 703 C CA . LEU A 1 98 ? 4.439 -1.010 -13.263 1.00 97.38 98 LEU A CA 1
ATOM 704 C C . LEU A 1 98 ? 5.393 0.032 -13.859 1.00 97.38 98 LEU A C 1
ATOM 706 O O . LEU A 1 98 ? 5.935 -0.185 -14.943 1.00 97.38 98 LEU A O 1
ATOM 710 N N . LEU A 1 99 ? 5.638 1.141 -13.152 1.00 95.62 99 LEU A N 1
ATOM 711 C CA . LEU A 1 99 ? 6.572 2.178 -13.601 1.00 95.62 99 LEU A CA 1
ATOM 712 C C . LEU A 1 99 ? 8.005 1.652 -13.690 1.00 95.62 99 LEU A C 1
ATOM 714 O O . LEU A 1 99 ? 8.708 1.947 -14.658 1.00 95.62 99 LEU A O 1
ATOM 718 N N . LEU A 1 100 ? 8.424 0.847 -12.712 1.00 94.25 100 LEU A N 1
ATOM 719 C CA . LEU A 1 100 ? 9.749 0.241 -12.687 1.00 94.25 100 LEU A CA 1
ATOM 720 C C . LEU A 1 100 ? 9.923 -0.731 -13.858 1.00 94.25 100 LEU A C 1
ATOM 722 O O . LEU A 1 100 ? 10.894 -0.613 -14.606 1.00 94.25 100 LEU A O 1
ATOM 726 N N . LEU A 1 101 ? 8.951 -1.622 -14.077 1.00 93.69 101 LEU A N 1
ATOM 727 C CA . LEU A 1 101 ? 8.943 -2.553 -15.205 1.00 93.69 101 LEU A CA 1
ATOM 728 C C . LEU A 1 101 ? 9.006 -1.801 -16.539 1.00 93.69 101 LEU A C 1
ATOM 730 O O . LEU A 1 101 ? 9.867 -2.078 -17.371 1.00 93.69 101 LEU A O 1
ATOM 734 N N . PHE A 1 102 ? 8.139 -0.806 -16.730 1.00 93.38 102 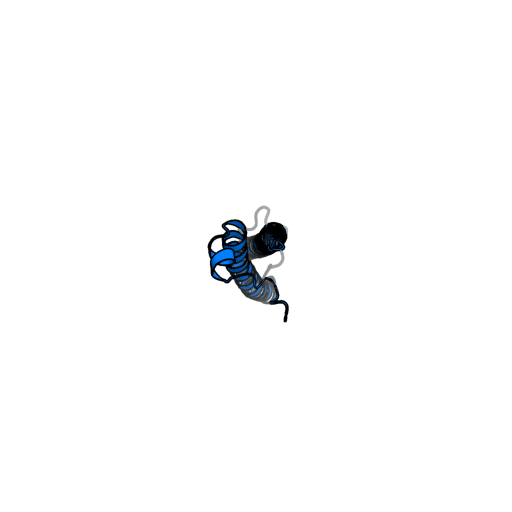PHE A N 1
ATOM 735 C CA . PHE A 1 102 ? 8.099 -0.027 -17.964 1.00 93.38 102 PHE A CA 1
ATOM 736 C C . PHE A 1 102 ? 9.381 0.787 -18.185 1.00 93.38 102 PHE A C 1
ATOM 738 O O . PHE A 1 102 ? 9.884 0.871 -19.307 1.00 93.38 102 PHE A O 1
ATOM 745 N N . GLY A 1 103 ? 9.946 1.359 -17.119 1.00 90.69 103 GLY A N 1
ATOM 746 C CA . GLY A 1 103 ? 11.212 2.083 -17.151 1.00 90.69 103 GLY A CA 1
ATOM 747 C C . GLY A 1 103 ? 12.378 1.192 -17.580 1.00 90.69 103 GLY A C 1
ATOM 748 O O . GLY A 1 103 ? 13.145 1.577 -18.463 1.00 90.69 103 GLY A O 1
ATOM 749 N N . VAL A 1 104 ? 12.477 -0.013 -17.016 1.00 88.56 104 VAL A N 1
ATOM 750 C CA . VAL A 1 104 ? 13.508 -1.000 -17.375 1.00 88.56 104 VAL A CA 1
ATOM 751 C C . VAL A 1 104 ? 13.326 -1.491 -18.813 1.00 88.56 104 VAL A C 1
ATOM 753 O O . VAL A 1 104 ? 14.293 -1.495 -19.575 1.00 88.56 104 VAL A O 1
ATOM 756 N N . LEU A 1 105 ? 12.097 -1.821 -19.228 1.00 89.06 105 LEU A N 1
ATOM 757 C CA . LEU A 1 105 ? 11.800 -2.229 -20.606 1.00 89.06 105 LEU A CA 1
ATOM 758 C C . LEU A 1 105 ? 12.175 -1.136 -21.614 1.00 89.06 105 LEU A C 1
ATOM 760 O O . LEU A 1 105 ? 12.825 -1.416 -22.619 1.00 89.06 105 LEU A O 1
ATOM 764 N N . ARG A 1 106 ? 11.841 0.129 -21.331 1.00 86.25 106 ARG A N 1
ATOM 765 C CA . ARG A 1 106 ? 12.227 1.263 -22.184 1.00 86.25 106 ARG A CA 1
ATOM 766 C C . ARG A 1 106 ? 13.737 1.424 -22.311 1.00 86.25 106 ARG A C 1
ATOM 768 O O . ARG A 1 106 ? 14.209 1.753 -23.397 1.00 86.25 106 ARG A O 1
ATOM 775 N N . LEU A 1 107 ? 14.484 1.228 -21.226 1.00 83.81 107 LEU A N 1
ATOM 776 C CA . LEU A 1 107 ? 15.948 1.279 -21.256 1.00 83.81 107 LEU A CA 1
ATOM 777 C C . LEU A 1 107 ? 16.529 0.112 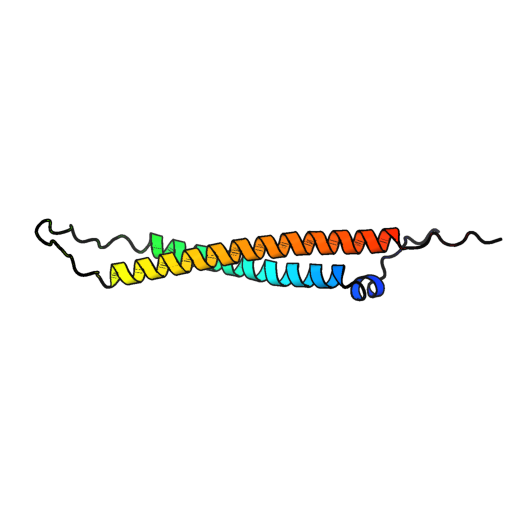-22.066 1.00 83.81 107 LEU A C 1
ATOM 779 O O . LEU A 1 107 ? 17.432 0.332 -22.868 1.00 83.81 107 LEU A O 1
ATOM 783 N N . GLY A 1 108 ? 15.967 -1.092 -21.925 1.00 76.88 108 GLY A N 1
ATOM 784 C CA . GLY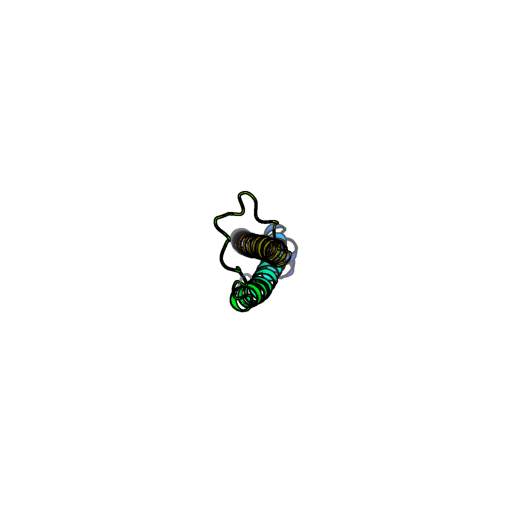 A 1 108 ? 16.373 -2.273 -22.692 1.00 76.88 108 GLY A CA 1
ATOM 785 C C . GLY A 1 108 ? 16.110 -2.147 -24.196 1.00 76.88 108 GLY A C 1
ATOM 786 O O . GLY A 1 108 ? 16.956 -2.529 -24.995 1.00 76.88 108 GLY A O 1
ATOM 787 N N . VAL A 1 109 ? 14.982 -1.549 -24.595 1.00 80.00 109 VAL A N 1
ATOM 788 C CA . VAL A 1 109 ? 14.646 -1.305 -26.013 1.00 80.00 109 VAL A CA 1
ATOM 789 C C . VAL A 1 109 ? 15.503 -0.189 -26.628 1.00 80.00 109 VAL A C 1
ATOM 791 O O . VAL A 1 109 ? 15.780 -0.215 -27.824 1.00 80.00 109 VAL A O 1
ATOM 794 N N . ARG A 1 110 ? 15.934 0.797 -25.829 1.00 68.38 110 ARG A N 1
ATOM 795 C CA . ARG A 1 110 ? 16.769 1.924 -26.287 1.00 68.38 110 ARG A CA 1
ATOM 796 C C . ARG A 1 110 ? 18.266 1.630 -26.318 1.00 68.38 110 ARG A C 1
ATOM 798 O O . ARG A 1 110 ? 18.998 2.445 -26.872 1.00 68.38 110 ARG A O 1
ATOM 805 N N . ALA A 1 111 ? 18.729 0.524 -25.736 1.00 62.00 111 ALA A N 1
ATOM 806 C CA . ALA A 1 111 ? 20.119 0.100 -25.860 1.00 62.00 111 ALA A CA 1
ATOM 807 C C . ALA A 1 111 ? 20.418 -0.182 -27.349 1.00 62.00 111 ALA A C 1
ATOM 809 O O . ALA A 1 111 ? 19.856 -1.129 -27.908 1.00 62.00 111 ALA A O 1
ATOM 810 N N . PRO A 1 112 ? 21.245 0.634 -28.032 1.00 56.88 112 PRO A N 1
ATOM 811 C CA . PRO A 1 112 ? 21.511 0.440 -29.448 1.00 56.88 112 PRO A CA 1
ATOM 812 C C . PRO A 1 112 ? 22.220 -0.899 -29.645 1.00 56.88 112 PRO A C 1
ATOM 814 O O . PRO A 1 112 ? 23.186 -1.208 -28.944 1.00 56.88 112 PRO A O 1
ATOM 817 N N . ARG A 1 113 ? 21.780 -1.680 -30.638 1.00 59.78 113 ARG A N 1
ATOM 818 C CA . ARG A 1 113 ? 22.648 -2.693 -31.248 1.00 59.78 113 ARG A CA 1
ATOM 819 C C . ARG A 1 113 ? 23.914 -1.964 -31.695 1.00 59.78 113 ARG A C 1
ATOM 821 O O . ARG A 1 113 ? 23.810 -0.980 -32.425 1.00 59.78 113 ARG A O 1
ATOM 828 N N . ALA A 1 114 ? 25.074 -2.415 -31.222 1.00 56.03 114 ALA A N 1
ATOM 829 C CA . ALA A 1 114 ? 26.360 -1.867 -31.634 1.00 56.03 114 ALA A CA 1
ATOM 830 C C . ALA A 1 114 ? 26.412 -1.756 -33.172 1.00 56.03 114 ALA A C 1
ATOM 832 O O . ALA A 1 114 ? 25.976 -2.699 -33.846 1.00 56.03 114 ALA A O 1
ATOM 833 N N . PRO A 1 115 ? 26.908 -0.640 -33.739 1.00 53.56 115 PRO A N 1
ATOM 834 C CA . PRO A 1 115 ? 27.129 -0.563 -35.172 1.00 53.56 115 PRO A CA 1
ATOM 835 C C . PRO A 1 115 ? 28.116 -1.671 -35.544 1.00 53.56 115 PRO A C 1
ATOM 837 O O . PRO A 1 115 ? 29.222 -1.741 -35.004 1.00 53.56 115 PRO A O 1
ATOM 840 N N . ARG A 1 116 ? 27.694 -2.582 -36.428 1.00 53.03 116 ARG A N 1
ATOM 841 C CA . ARG A 1 116 ? 28.639 -3.459 -37.117 1.00 53.03 116 ARG A CA 1
ATOM 842 C C . ARG A 1 116 ? 29.550 -2.544 -37.926 1.00 53.03 116 ARG A C 1
ATOM 844 O O . ARG A 1 116 ? 29.064 -1.797 -38.770 1.00 53.03 116 ARG A O 1
ATOM 851 N N . ALA A 1 117 ? 30.830 -2.581 -37.578 1.00 59.75 117 ALA A N 1
ATOM 852 C CA . ALA A 1 117 ? 31.902 -1.930 -38.304 1.00 59.75 117 ALA A CA 1
ATOM 853 C C . ALA A 1 117 ? 31.848 -2.314 -39.789 1.00 59.75 117 ALA A C 1
ATOM 855 O O . ALA A 1 117 ? 31.662 -3.492 -40.101 1.00 59.75 117 ALA A O 1
ATOM 856 N N . ASN A 1 118 ? 32.034 -1.317 -40.649 1.00 50.78 118 ASN A N 1
ATOM 857 C CA . ASN A 1 118 ? 32.688 -1.474 -41.942 1.00 50.78 118 ASN A CA 1
ATOM 858 C C . ASN A 1 118 ? 33.964 -0.640 -41.894 1.00 50.78 118 ASN A C 1
ATOM 860 O O . ASN A 1 118 ? 33.873 0.498 -41.376 1.00 50.78 118 ASN A O 1
#

Foldseek 3Di:
DDDDPPCPPVLLVPQPLQVQLVVLQVQLVVLQVQLVVLLVVLVVVLVVCDDPPDPPDPPDPDDPQDPSNVVNVVSVVSNVVSVVSNVSSVVSNVSSVVSNVVSVVVSVVPPDDPPDDD

Radius of gyration: 26.32 Å; chains: 1; bounding box: 71×22×72 Å

Sequence (118 aa):
MAGSPALSVHALARSGLVLAGLLLLAVGSGNVVAGRTKIAQYDEVLRTATPARAPADPAALFPPASEGDERQELALAKLAFYQLLLRVGRLLCLLGALLLLFGVLRLGVRAPRAPRAN